Protein AF-A0A960BV78-F1 (afdb_monomer_lite)

Sequence (60 aa):
MPCWLDEELIDHSRLLGHRQVTDAYLLALATANNGRFVTLDQSISVDAVRHAEARNLTVI

pLDDT: mean 79.63, std 17.61, range [39.47, 96.75]

Secondary structure (DSSP, 8-state):
---S--TTS--GGG--SHHHHHHHHHHHHHHHTT--EEES-TT--GGGSTT--TTTEEE-

Structure (mmCIF, N/CA/C/O backbone):
data_AF-A0A960BV78-F1
#
_entry.id   AF-A0A960BV78-F1
#
loop_
_atom_site.group_PDB
_atom_site.id
_atom_site.type_symbol
_atom_site.label_atom_id
_atom_site.label_alt_id
_atom_site.label_comp_id
_atom_site.label_asym_id
_atom_site.label_entity_id
_atom_site.label_seq_id
_ato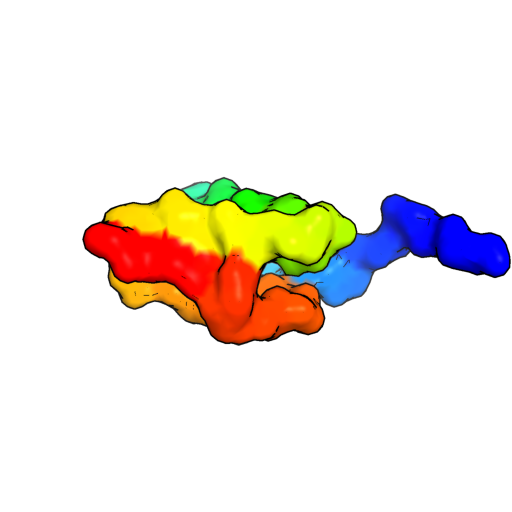m_site.pdbx_PDB_ins_code
_atom_site.Cartn_x
_atom_site.Cartn_y
_atom_site.Cartn_z
_atom_site.occupancy
_atom_site.B_iso_or_equiv
_atom_site.auth_seq_id
_atom_site.auth_comp_id
_atom_site.auth_asym_id
_atom_site.auth_atom_id
_atom_site.pdbx_PDB_model_num
ATOM 1 N N . MET A 1 1 ? 11.212 -26.429 -1.019 1.00 39.47 1 MET A N 1
ATOM 2 C CA . MET A 1 1 ? 12.297 -25.429 -0.968 1.00 39.47 1 MET A CA 1
ATOM 3 C C . MET A 1 1 ? 11.784 -24.173 -1.658 1.00 39.47 1 MET A C 1
ATOM 5 O O . MET A 1 1 ? 11.635 -24.253 -2.871 1.00 39.47 1 MET A O 1
ATOM 9 N N . PRO A 1 2 ? 11.408 -23.077 -0.974 1.00 50.31 2 PRO A N 1
ATOM 10 C CA . PRO A 1 2 ? 11.032 -21.867 -1.693 1.00 50.31 2 PRO 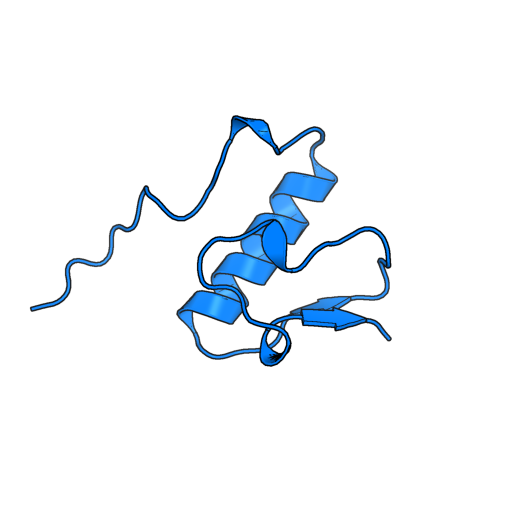A CA 1
ATOM 11 C C . PRO A 1 2 ? 12.296 -21.069 -2.038 1.00 50.31 2 PRO A C 1
ATOM 13 O O . PRO A 1 2 ? 13.201 -20.944 -1.214 1.00 50.31 2 PRO A O 1
ATOM 16 N N . CYS A 1 3 ? 12.366 -20.614 -3.286 1.00 46.16 3 CYS A N 1
ATOM 17 C CA . CYS A 1 3 ? 13.393 -19.746 -3.855 1.00 46.16 3 CYS A CA 1
ATOM 18 C C . CYS A 1 3 ? 12.970 -18.289 -3.601 1.00 46.16 3 CYS A C 1
ATOM 20 O O . CYS A 1 3 ? 11.832 -17.943 -3.885 1.00 46.16 3 CYS A O 1
ATOM 22 N N . TRP A 1 4 ? 13.843 -17.463 -3.019 1.00 49.19 4 TRP A N 1
ATOM 23 C CA . TRP A 1 4 ? 13.510 -16.143 -2.449 1.00 49.19 4 TRP A CA 1
ATOM 24 C C . TRP A 1 4 ? 13.730 -14.971 -3.420 1.00 49.19 4 TRP A C 1
ATOM 26 O O . TRP A 1 4 ? 14.084 -13.874 -2.996 1.00 49.19 4 TRP A O 1
ATOM 36 N N . LEU A 1 5 ? 13.564 -15.183 -4.723 1.00 48.44 5 LEU A N 1
ATOM 37 C CA . LEU A 1 5 ? 13.705 -14.114 -5.714 1.00 48.44 5 LEU A CA 1
ATOM 38 C C . LEU A 1 5 ? 12.467 -14.082 -6.607 1.00 48.44 5 LEU A C 1
ATOM 40 O O . LEU A 1 5 ? 12.507 -14.467 -7.771 1.00 48.44 5 LEU A O 1
ATOM 44 N N . ASP A 1 6 ? 11.358 -13.626 -6.023 1.00 52.09 6 ASP A N 1
ATOM 45 C CA . ASP A 1 6 ? 10.184 -13.183 -6.773 1.00 52.09 6 ASP A CA 1
ATOM 46 C C . ASP A 1 6 ? 10.505 -11.843 -7.448 1.00 52.09 6 ASP A C 1
ATOM 48 O O . ASP A 1 6 ? 10.128 -10.761 -6.999 1.00 52.09 6 ASP A O 1
ATOM 52 N N . GLU A 1 7 ? 11.203 -11.925 -8.576 1.00 50.88 7 GLU A N 1
ATOM 53 C CA . GLU A 1 7 ? 11.326 -10.836 -9.553 1.00 50.88 7 GLU A CA 1
ATOM 54 C C . GLU A 1 7 ? 9.966 -10.508 -10.218 1.00 50.88 7 GLU A C 1
ATOM 56 O O . GLU A 1 7 ? 9.837 -9.537 -10.956 1.00 50.88 7 GLU A O 1
ATOM 61 N N . GLU A 1 8 ? 8.915 -11.279 -9.911 1.00 56.53 8 GLU A N 1
ATOM 62 C CA . GLU A 1 8 ? 7.548 -11.111 -10.415 1.00 56.53 8 GLU A CA 1
ATOM 63 C C . GLU A 1 8 ? 6.659 -10.151 -9.607 1.00 56.53 8 GLU A C 1
ATOM 65 O O . GLU A 1 8 ? 5.516 -9.907 -10.003 1.00 56.53 8 GLU A O 1
ATOM 70 N N . LEU A 1 9 ? 7.134 -9.588 -8.493 1.00 55.88 9 LEU A N 1
ATOM 71 C CA . LEU A 1 9 ? 6.284 -8.782 -7.604 1.00 55.88 9 LEU A CA 1
ATOM 72 C C . LEU A 1 9 ? 6.044 -7.342 -8.078 1.00 55.88 9 LEU A C 1
ATOM 74 O O . LEU A 1 9 ? 5.058 -6.731 -7.658 1.00 55.88 9 LEU A O 1
ATOM 78 N N . ILE A 1 10 ? 6.908 -6.790 -8.935 1.00 53.38 10 ILE A N 1
ATOM 79 C CA . ILE A 1 10 ? 6.904 -5.356 -9.257 1.00 53.38 10 ILE A CA 1
ATOM 80 C C . ILE A 1 10 ? 6.640 -5.138 -10.749 1.00 53.38 10 ILE A C 1
ATOM 82 O O . ILE A 1 10 ? 7.497 -5.350 -11.602 1.00 53.38 10 ILE A O 1
ATOM 86 N N . ASP A 1 11 ? 5.438 -4.658 -11.068 1.00 58.72 11 ASP A N 1
ATOM 87 C CA . ASP A 1 11 ? 5.100 -4.191 -12.411 1.00 58.72 11 ASP A CA 1
ATOM 88 C C . ASP A 1 11 ? 5.674 -2.783 -12.637 1.00 58.72 11 ASP A C 1
ATOM 90 O O . ASP A 1 11 ? 5.068 -1.762 -12.300 1.00 58.72 11 ASP A O 1
ATOM 94 N N . HIS A 1 12 ? 6.873 -2.729 -13.217 1.00 55.84 12 HIS A N 1
ATOM 95 C CA . HIS A 1 12 ? 7.580 -1.483 -13.520 1.00 55.84 12 HIS A CA 1
ATOM 96 C C . HIS A 1 12 ? 6.820 -0.547 -14.475 1.00 55.84 12 HIS A C 1
ATOM 98 O O . HIS A 1 12 ? 7.112 0.648 -14.498 1.00 55.84 12 HIS A O 1
ATOM 104 N N . SER A 1 13 ? 5.832 -1.043 -15.232 1.00 56.31 13 SER A N 1
ATOM 105 C CA . SER A 1 13 ? 5.036 -0.212 -16.150 1.00 56.31 13 SER A CA 1
ATOM 106 C C . SER A 1 13 ? 4.069 0.737 -15.428 1.00 56.31 13 SER A C 1
ATOM 108 O O . SER A 1 13 ? 3.556 1.678 -16.033 1.00 56.31 13 SER A O 1
ATOM 110 N N . ARG A 1 14 ? 3.845 0.519 -14.125 1.00 53.56 14 ARG A N 1
ATOM 111 C CA . ARG A 1 14 ? 2.896 1.274 -13.292 1.00 53.56 14 ARG A CA 1
ATOM 112 C C . ARG A 1 14 ? 3.547 2.288 -12.350 1.00 53.56 14 ARG A C 1
ATOM 114 O O . ARG A 1 14 ? 2.834 3.018 -11.671 1.00 53.56 14 ARG A O 1
ATOM 121 N N . LEU A 1 15 ? 4.877 2.369 -12.324 1.00 59.66 15 LEU A N 1
ATOM 122 C CA . LEU A 1 15 ? 5.633 3.288 -11.469 1.00 59.66 15 LEU A CA 1
ATOM 123 C C . LEU A 1 15 ? 5.805 4.655 -12.163 1.00 59.66 15 LEU A C 1
ATOM 125 O O . LEU A 1 15 ? 6.864 4.975 -12.694 1.00 59.66 15 LEU A O 1
ATOM 129 N N . LEU A 1 16 ? 4.754 5.477 -12.160 1.00 59.19 16 LEU A N 1
ATOM 130 C CA . LEU A 1 16 ? 4.679 6.808 -12.787 1.00 59.19 16 LEU A CA 1
ATOM 131 C C . LEU A 1 16 ? 5.323 7.948 -11.953 1.00 59.19 16 LEU A C 1
ATOM 133 O O . LEU A 1 16 ? 5.140 9.123 -12.267 1.00 59.19 16 LEU A O 1
ATOM 137 N N . GLY A 1 17 ? 6.122 7.649 -10.920 1.00 64.88 17 GLY A N 1
ATOM 138 C CA . GLY A 1 17 ? 6.911 8.654 -10.187 1.00 64.88 17 GLY A CA 1
ATOM 139 C C . GLY A 1 17 ? 7.652 8.103 -8.963 1.00 64.88 17 GLY A C 1
ATOM 140 O O . GLY A 1 17 ? 7.272 7.073 -8.418 1.00 64.88 17 GLY A O 1
ATOM 141 N N . HIS A 1 18 ? 8.698 8.799 -8.488 1.00 67.88 18 HIS A N 1
ATOM 142 C CA . HIS A 1 18 ? 9.563 8.339 -7.380 1.00 67.88 18 HIS A CA 1
ATOM 143 C C . HIS A 1 18 ? 8.787 7.965 -6.104 1.00 67.88 18 HIS A C 1
ATOM 145 O O . HIS A 1 18 ? 9.101 6.972 -5.456 1.00 67.88 18 HIS A O 1
ATOM 151 N N . ARG A 1 19 ? 7.729 8.719 -5.779 1.00 66.56 19 ARG A N 1
ATOM 152 C CA . ARG A 1 19 ? 6.860 8.442 -4.627 1.00 66.56 19 ARG A CA 1
ATOM 153 C C . ARG A 1 19 ? 6.140 7.093 -4.748 1.00 66.56 19 ARG A C 1
ATOM 155 O O . ARG A 1 19 ? 6.139 6.323 -3.798 1.00 66.56 19 ARG A O 1
ATOM 162 N N . GLN A 1 20 ? 5.654 6.763 -5.946 1.00 76.94 20 GLN A N 1
ATOM 163 C CA . GLN A 1 20 ? 4.989 5.484 -6.211 1.00 76.94 20 GLN A CA 1
ATOM 164 C C . GLN A 1 20 ? 5.941 4.290 -6.060 1.00 76.94 20 GLN A C 1
ATOM 166 O O . GLN A 1 20 ? 5.502 3.216 -5.668 1.00 76.94 20 GLN A O 1
ATOM 171 N N . VAL A 1 21 ? 7.243 4.475 -6.317 1.00 81.06 21 VAL A N 1
ATOM 172 C CA . VAL A 1 21 ? 8.258 3.424 -6.120 1.00 81.06 21 VAL A CA 1
ATOM 173 C C . VAL A 1 21 ? 8.403 3.077 -4.643 1.00 81.06 21 VAL A C 1
ATOM 175 O O . VAL A 1 21 ? 8.382 1.901 -4.284 1.00 81.06 21 VAL A O 1
ATOM 178 N N . THR A 1 22 ? 8.520 4.088 -3.781 1.00 85.00 22 THR A N 1
ATOM 179 C CA . THR A 1 22 ? 8.649 3.877 -2.334 1.00 85.00 22 THR A CA 1
ATOM 180 C C . THR A 1 22 ? 7.396 3.226 -1.758 1.00 85.00 22 THR A C 1
ATOM 182 O O . THR A 1 22 ? 7.502 2.249 -1.019 1.00 85.00 22 THR A O 1
ATOM 185 N N . ASP A 1 23 ? 6.215 3.714 -2.133 1.00 87.31 23 ASP A N 1
ATOM 186 C CA . ASP A 1 23 ? 4.951 3.179 -1.624 1.00 87.31 23 ASP A CA 1
ATOM 187 C C . ASP A 1 23 ? 4.714 1.732 -2.084 1.00 87.31 23 ASP A C 1
ATOM 189 O O . ASP A 1 23 ? 4.331 0.881 -1.278 1.00 87.31 23 ASP A O 1
ATOM 193 N N . ALA A 1 24 ? 5.023 1.416 -3.348 1.00 87.88 24 ALA A N 1
ATOM 194 C CA . ALA A 1 24 ? 4.959 0.049 -3.864 1.00 87.88 24 ALA A CA 1
ATOM 195 C C . ALA A 1 24 ? 5.945 -0.882 -3.142 1.00 87.88 24 ALA A C 1
ATOM 197 O O . ALA A 1 24 ? 5.583 -2.001 -2.784 1.00 87.88 24 ALA A O 1
ATOM 198 N N . TYR A 1 25 ? 7.169 -0.419 -2.867 1.00 89.69 25 TYR A N 1
ATOM 199 C CA . TYR A 1 25 ? 8.149 -1.199 -2.113 1.00 89.69 25 TYR A CA 1
ATOM 200 C C . TYR A 1 25 ? 7.675 -1.494 -0.684 1.00 89.69 25 TYR A C 1
ATOM 202 O O . TYR A 1 25 ? 7.771 -2.631 -0.226 1.00 89.69 25 TYR A O 1
ATOM 210 N N . LEU A 1 26 ? 7.126 -0.502 0.022 1.00 93.44 26 LEU A N 1
ATOM 211 C CA . LEU A 1 26 ? 6.634 -0.687 1.391 1.00 93.44 26 LEU A CA 1
ATOM 212 C C . LEU A 1 26 ? 5.413 -1.614 1.445 1.00 93.44 26 LEU A C 1
ATOM 214 O O . LEU A 1 26 ? 5.324 -2.456 2.343 1.00 93.44 26 LEU A O 1
ATOM 218 N N . LEU A 1 27 ? 4.511 -1.523 0.465 1.00 93.50 27 LEU A N 1
ATOM 219 C CA . LEU A 1 27 ? 3.387 -2.449 0.339 1.00 93.50 27 LEU A CA 1
ATOM 220 C C . LEU A 1 27 ? 3.854 -3.878 0.007 1.00 93.50 27 LEU A C 1
ATOM 222 O O . LEU A 1 27 ? 3.346 -4.839 0.591 1.00 93.50 27 LEU A O 1
ATOM 226 N N . ALA A 1 28 ? 4.849 -4.037 -0.869 1.00 92.94 28 ALA A N 1
ATOM 227 C CA . ALA A 1 28 ? 5.458 -5.335 -1.173 1.00 92.94 28 ALA A CA 1
ATOM 228 C C . ALA A 1 28 ? 6.147 -5.936 0.053 1.00 92.94 28 ALA A C 1
ATOM 230 O O . ALA A 1 28 ? 5.950 -7.112 0.360 1.00 92.94 28 ALA A O 1
ATOM 231 N N . LEU A 1 29 ? 6.868 -5.115 0.816 1.00 95.00 29 LEU A N 1
ATOM 232 C CA . LEU A 1 29 ? 7.512 -5.530 2.055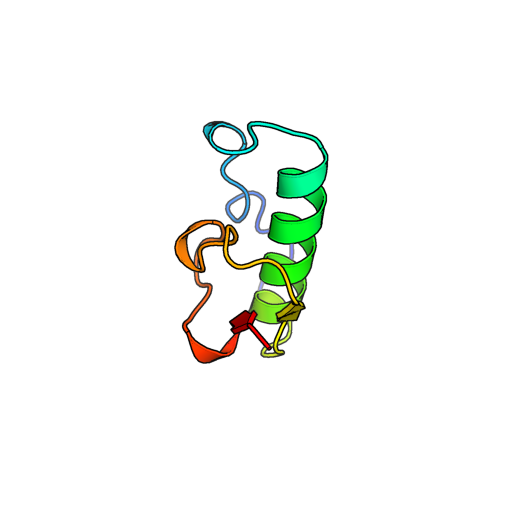 1.00 95.00 29 LEU A CA 1
ATOM 233 C C . LEU A 1 29 ? 6.485 -6.003 3.092 1.00 95.00 29 LEU A C 1
ATOM 235 O O . LEU A 1 29 ? 6.677 -7.047 3.718 1.00 95.00 29 LEU A O 1
ATOM 239 N N . ALA A 1 30 ? 5.377 -5.273 3.250 1.00 96.06 30 ALA A N 1
ATOM 240 C CA . ALA A 1 30 ? 4.280 -5.669 4.126 1.00 96.06 30 ALA A CA 1
ATOM 241 C C . ALA A 1 30 ? 3.631 -6.981 3.660 1.00 96.06 30 ALA A C 1
ATOM 243 O O . ALA A 1 30 ? 3.400 -7.872 4.472 1.00 96.06 30 ALA A O 1
ATOM 244 N N . THR A 1 31 ? 3.396 -7.134 2.359 1.00 94.75 31 THR A N 1
ATOM 245 C CA . THR A 1 31 ? 2.806 -8.346 1.774 1.00 94.75 31 THR A CA 1
ATOM 246 C C . THR A 1 31 ? 3.691 -9.571 2.013 1.00 94.75 31 THR A C 1
ATOM 248 O O . THR A 1 31 ? 3.223 -10.561 2.575 1.00 94.75 31 THR A O 1
ATOM 251 N N . ALA A 1 32 ? 4.987 -9.478 1.698 1.00 93.88 32 ALA A N 1
ATOM 252 C CA . ALA A 1 32 ? 5.951 -10.569 1.853 1.00 93.88 32 ALA A CA 1
ATOM 253 C C . ALA A 1 32 ? 6.126 -11.030 3.312 1.00 93.88 32 ALA A C 1
ATOM 255 O O . ALA A 1 32 ? 6.409 -12.197 3.570 1.00 93.88 32 ALA A O 1
ATOM 256 N N . ASN A 1 33 ? 5.932 -10.127 4.277 1.00 95.06 33 ASN A N 1
ATOM 257 C CA . ASN A 1 33 ? 6.104 -10.416 5.703 1.00 95.06 33 ASN A CA 1
ATOM 258 C C . ASN A 1 33 ? 4.778 -10.652 6.449 1.00 95.06 33 ASN A C 1
ATOM 260 O O . ASN A 1 33 ? 4.780 -10.694 7.678 1.00 95.06 33 ASN A O 1
ATOM 264 N N . ASN A 1 34 ? 3.642 -10.783 5.748 1.00 92.06 34 ASN A N 1
ATOM 265 C CA . ASN A 1 34 ? 2.300 -10.815 6.359 1.00 92.06 34 ASN A CA 1
ATOM 266 C C . ASN A 1 34 ? 2.021 -9.621 7.303 1.00 92.06 34 ASN A C 1
ATOM 268 O O . ASN A 1 34 ? 1.242 -9.721 8.251 1.00 92.06 34 ASN A O 1
ATOM 272 N N . GLY A 1 35 ? 2.672 -8.489 7.042 1.00 95.50 35 GLY A N 1
ATOM 273 C CA . GLY A 1 35 ? 2.530 -7.235 7.765 1.00 95.50 35 GLY A CA 1
ATOM 274 C C . GLY A 1 35 ? 1.493 -6.301 7.143 1.00 95.50 35 GLY A C 1
ATOM 275 O O . GLY A 1 35 ? 0.757 -6.653 6.218 1.00 95.50 35 GLY A O 1
ATOM 276 N N . ARG A 1 36 ? 1.456 -5.072 7.661 1.00 96.75 36 ARG A N 1
ATOM 277 C CA . ARG A 1 36 ? 0.533 -4.016 7.238 1.00 96.75 36 ARG A CA 1
ATOM 278 C C . ARG A 1 36 ? 1.286 -2.708 7.036 1.00 96.75 36 ARG A C 1
ATOM 280 O O . ARG A 1 36 ? 1.935 -2.219 7.956 1.00 96.75 36 ARG A O 1
ATOM 287 N N . PHE A 1 37 ? 1.164 -2.141 5.845 1.00 95.69 37 PHE A N 1
ATOM 288 C CA . PHE A 1 37 ? 1.639 -0.812 5.508 1.00 95.69 37 PHE A CA 1
ATOM 289 C C . PHE A 1 37 ? 0.565 0.218 5.875 1.00 95.69 37 PHE A C 1
ATOM 291 O O . PHE A 1 37 ? -0.557 0.166 5.370 1.00 95.69 37 PHE A O 1
ATOM 298 N N . VAL A 1 38 ? 0.903 1.123 6.796 1.00 95.62 38 VAL A N 1
ATOM 299 C CA . VAL A 1 38 ? 0.018 2.193 7.268 1.00 95.62 38 VAL A CA 1
ATOM 300 C C . VAL A 1 38 ? 0.490 3.520 6.684 1.00 95.62 38 VAL A C 1
ATOM 302 O O . VAL A 1 38 ? 1.667 3.854 6.809 1.00 95.62 38 VAL A O 1
ATOM 305 N N . THR A 1 39 ? -0.408 4.269 6.049 1.00 92.50 39 THR A N 1
ATOM 306 C CA . THR A 1 39 ? -0.079 5.503 5.318 1.00 92.50 39 THR A CA 1
ATOM 307 C C . THR A 1 39 ? -1.175 6.560 5.471 1.00 92.50 39 THR A C 1
ATOM 309 O O . THR A 1 39 ? -2.321 6.230 5.750 1.00 92.50 39 THR A O 1
ATOM 312 N N . LEU A 1 40 ? -0.823 7.832 5.281 1.00 93.19 40 LEU A N 1
ATOM 313 C CA . LEU A 1 40 ? -1.775 8.954 5.182 1.00 93.19 40 LEU A CA 1
ATOM 314 C C . LEU A 1 40 ? -2.180 9.233 3.723 1.00 93.19 40 LEU A C 1
ATOM 316 O O . LEU A 1 40 ? -2.996 10.110 3.441 1.00 93.19 40 LEU A O 1
ATOM 320 N N . ASP A 1 41 ? -1.550 8.540 2.775 1.00 88.62 41 ASP A N 1
ATOM 321 C CA . ASP A 1 41 ? -1.737 8.765 1.350 1.00 88.62 41 ASP A CA 1
ATOM 322 C C . ASP A 1 41 ? -2.887 7.914 0.799 1.00 88.62 41 ASP A C 1
ATOM 324 O O . ASP A 1 41 ? -2.783 6.696 0.662 1.00 88.62 41 ASP A O 1
ATOM 328 N N . GLN A 1 42 ? -3.985 8.581 0.450 1.00 89.44 42 GLN A N 1
ATOM 329 C CA . GLN A 1 42 ? -5.178 7.953 -0.124 1.00 89.44 42 GLN A CA 1
ATOM 330 C C . GLN A 1 42 ? -5.009 7.557 -1.599 1.00 89.44 42 GLN A C 1
ATOM 332 O O . GLN A 1 42 ? -5.887 6.901 -2.154 1.00 89.44 42 GLN A O 1
ATOM 337 N N . SER A 1 43 ? -3.917 7.961 -2.257 1.00 86.56 43 SER A N 1
ATOM 338 C CA . SER A 1 43 ? -3.679 7.640 -3.670 1.00 86.56 43 SER A CA 1
ATOM 339 C C . SER A 1 43 ? -3.120 6.231 -3.893 1.00 86.56 43 SER A C 1
ATOM 341 O O . SER A 1 43 ? -3.093 5.757 -5.030 1.00 86.56 43 SER A O 1
ATOM 343 N N . ILE A 1 44 ? -2.693 5.546 -2.827 1.00 86.12 44 ILE A N 1
ATOM 344 C CA . ILE A 1 44 ? -2.091 4.215 -2.906 1.00 86.12 44 ILE A CA 1
ATOM 345 C C . ILE A 1 44 ? -3.194 3.165 -3.057 1.00 86.12 44 ILE A C 1
ATOM 347 O O . ILE A 1 44 ? -4.068 3.028 -2.202 1.00 86.12 44 ILE A O 1
ATOM 351 N N . SER A 1 45 ? -3.124 2.388 -4.1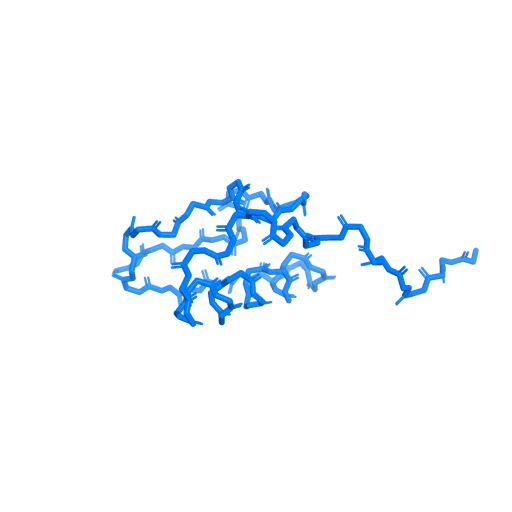37 1.00 87.12 45 SER A N 1
ATOM 352 C CA . SER A 1 45 ? -3.999 1.235 -4.355 1.00 87.12 45 SER A CA 1
ATOM 353 C C . SER A 1 45 ? -3.330 -0.053 -3.880 1.00 87.12 45 SER A C 1
ATOM 355 O O . SER A 1 45 ? -2.145 -0.268 -4.135 1.00 87.12 45 SER A O 1
ATOM 357 N N . VAL A 1 46 ? -4.105 -0.943 -3.251 1.00 88.62 46 VAL A N 1
ATOM 358 C CA . VAL A 1 46 ? -3.646 -2.295 -2.891 1.00 88.62 46 VAL A CA 1
ATOM 359 C C . VAL A 1 46 ? -3.236 -3.102 -4.130 1.00 88.62 46 VAL A C 1
ATOM 361 O O . VAL A 1 46 ? -2.284 -3.870 -4.077 1.00 88.62 46 VAL A O 1
ATOM 364 N N . ASP A 1 47 ? -3.859 -2.832 -5.279 1.00 86.88 47 ASP A N 1
ATOM 365 C CA . ASP A 1 47 ? -3.585 -3.521 -6.548 1.00 86.88 47 ASP A CA 1
ATOM 366 C C . ASP A 1 47 ? -2.250 -3.102 -7.195 1.00 86.88 47 ASP A C 1
ATOM 368 O O . ASP A 1 47 ? -1.895 -3.584 -8.276 1.00 86.88 47 ASP A O 1
ATOM 372 N N . ALA A 1 48 ? -1.506 -2.185 -6.565 1.00 85.62 48 ALA A N 1
ATOM 373 C CA . ALA A 1 48 ? -0.177 -1.776 -7.012 1.00 85.62 48 ALA A CA 1
ATOM 374 C C . ALA A 1 48 ? 0.878 -2.884 -6.840 1.00 85.62 48 ALA A C 1
ATOM 376 O O . ALA A 1 48 ? 1.916 -2.840 -7.498 1.00 85.62 48 ALA A O 1
ATOM 377 N N . VAL A 1 49 ? 0.620 -3.874 -5.978 1.00 87.38 49 VAL A N 1
ATOM 378 C CA . VAL A 1 49 ? 1.535 -4.979 -5.668 1.00 87.38 49 VAL A CA 1
ATOM 379 C C . VAL A 1 49 ? 0.806 -6.305 -5.842 1.00 87.38 49 VAL A C 1
ATOM 381 O O . VAL A 1 49 ? -0.290 -6.503 -5.318 1.00 87.38 49 VAL A O 1
ATOM 384 N N . ARG A 1 50 ? 1.416 -7.251 -6.564 1.00 86.75 50 ARG A N 1
ATOM 385 C CA . ARG A 1 50 ? 0.838 -8.594 -6.710 1.00 86.75 50 ARG A CA 1
ATOM 386 C C . ARG A 1 50 ? 0.762 -9.288 -5.352 1.00 86.75 50 ARG A C 1
ATOM 388 O O . ARG A 1 50 ? 1.677 -9.178 -4.546 1.00 86.75 50 ARG A O 1
ATOM 395 N N . HIS A 1 51 ?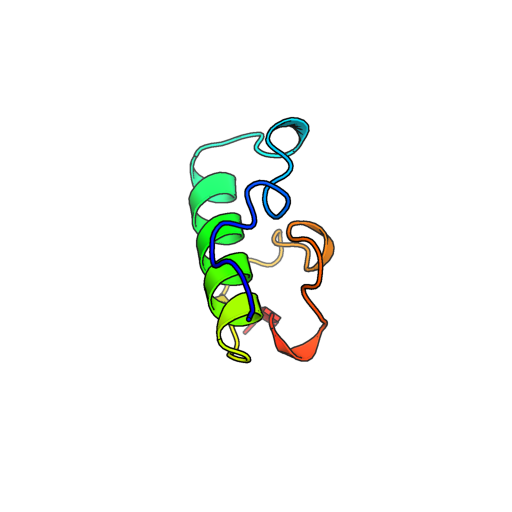 -0.320 -10.030 -5.126 1.00 88.19 51 HIS A N 1
ATOM 396 C CA . HIS A 1 51 ? -0.596 -10.743 -3.870 1.00 88.19 51 HIS A CA 1
ATOM 397 C C . HIS A 1 51 ? -0.832 -9.851 -2.643 1.00 88.19 51 HIS A C 1
ATOM 399 O O . HIS A 1 51 ? -1.064 -10.385 -1.560 1.00 88.19 51 HIS A O 1
ATOM 405 N N . ALA A 1 52 ? -0.816 -8.522 -2.791 1.00 90.88 52 ALA A N 1
ATOM 406 C CA . ALA A 1 52 ? -1.245 -7.640 -1.721 1.00 90.88 52 ALA A CA 1
ATOM 407 C C . ALA A 1 52 ? -2.751 -7.803 -1.497 1.00 90.88 52 ALA A C 1
ATOM 409 O O . ALA A 1 52 ? -3.554 -7.809 -2.430 1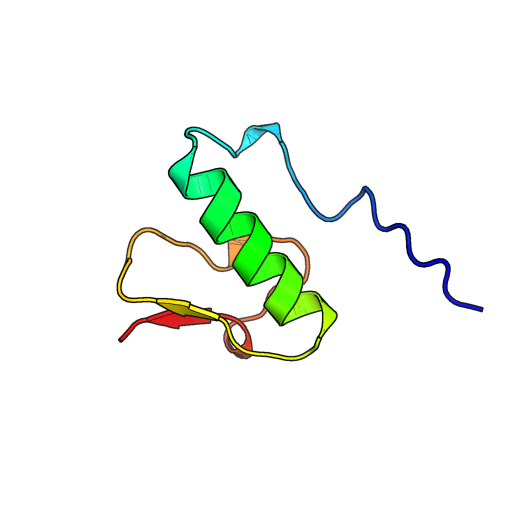.00 90.88 52 ALA A O 1
ATOM 410 N N . GLU A 1 53 ? -3.135 -7.936 -0.235 1.00 94.00 53 GLU A N 1
ATOM 411 C CA . GLU A 1 53 ? -4.525 -8.041 0.178 1.00 94.00 53 GLU A CA 1
ATOM 412 C C . GLU A 1 53 ? -4.935 -6.804 0.977 1.00 94.00 53 GLU A C 1
ATOM 414 O O . GLU A 1 53 ? -4.098 -6.075 1.512 1.00 94.00 53 GLU A O 1
ATOM 419 N N . ALA A 1 54 ? -6.241 -6.591 1.149 1.00 93.44 54 ALA A N 1
ATOM 420 C CA . ALA A 1 54 ? -6.766 -5.456 1.915 1.00 93.44 54 ALA A CA 1
ATOM 421 C C . ALA A 1 54 ? -6.209 -5.372 3.354 1.00 93.44 54 ALA A C 1
ATOM 423 O O . ALA A 1 54 ? -6.189 -4.300 3.947 1.00 93.44 54 ALA A O 1
ATOM 424 N N . ARG A 1 55 ? -5.714 -6.481 3.930 1.00 95.44 55 ARG A N 1
ATOM 425 C CA . ARG A 1 55 ? -5.053 -6.466 5.248 1.00 95.44 55 ARG A CA 1
ATOM 426 C C . ARG A 1 55 ? -3.677 -5.795 5.241 1.00 95.44 55 ARG A C 1
ATOM 428 O O . ARG A 1 55 ? -3.235 -5.360 6.307 1.00 95.44 55 ARG A O 1
ATOM 435 N N . ASN A 1 56 ? -3.011 -5.759 4.086 1.00 95.75 56 ASN A N 1
ATOM 436 C CA . ASN A 1 56 ? -1.642 -5.284 3.925 1.00 95.75 56 ASN A CA 1
ATOM 437 C C . ASN A 1 56 ? -1.559 -3.766 3.742 1.00 95.75 56 ASN A C 1
ATOM 439 O O . ASN A 1 56 ? -0.470 -3.227 3.894 1.00 95.75 56 ASN A O 1
ATOM 443 N N . LEU A 1 57 ? -2.674 -3.078 3.479 1.00 95.44 57 LEU A N 1
ATOM 444 C CA . LEU A 1 57 ? -2.742 -1.622 3.358 1.00 95.44 57 LEU A CA 1
ATOM 445 C C . LEU A 1 57 ? -3.764 -1.054 4.349 1.00 95.44 57 LEU A C 1
ATOM 447 O O . LEU A 1 57 ? -4.868 -1.569 4.501 1.00 95.44 57 LEU A O 1
ATOM 451 N N . THR A 1 58 ? -3.412 0.015 5.053 1.00 96.62 58 THR A N 1
ATOM 452 C CA . THR A 1 58 ? -4.342 0.760 5.907 1.00 96.62 58 THR A CA 1
ATOM 453 C C . THR A 1 58 ? -4.067 2.244 5.768 1.00 96.62 58 THR A C 1
ATOM 455 O O . THR A 1 58 ? -2.945 2.693 5.985 1.00 96.62 58 THR A O 1
ATOM 458 N N . VAL A 1 59 ? -5.103 2.997 5.417 1.00 93.44 59 VAL A N 1
ATOM 459 C CA . VAL A 1 59 ? -5.034 4.454 5.335 1.00 93.44 59 VAL A CA 1
ATOM 460 C C . VAL A 1 59 ? -5.642 5.038 6.606 1.00 93.44 59 VAL A C 1
ATOM 462 O O . VAL A 1 59 ? -6.719 4.590 7.012 1.00 93.44 59 VAL A O 1
ATOM 465 N N . ILE A 1 60 ? -4.938 5.972 7.249 1.00 93.00 60 ILE A N 1
ATOM 466 C CA . ILE A 1 60 ? -5.370 6.652 8.485 1.00 93.00 60 ILE A CA 1
ATOM 467 C C . ILE A 1 60 ? -5.458 8.167 8.314 1.00 93.00 60 ILE A C 1
ATOM 469 O O . ILE A 1 60 ? -4.891 8.688 7.330 1.00 93.00 60 ILE A O 1
#

Radius of gyration: 11.41 Å; chains: 1; bounding box: 20×34×25 Å

Foldseek 3Di:
DDDPDPPVWADPVPCPDPVLVVLSVQLQVLQVVVHADEEQDPVDDLVRTPNRDPRRYHHD